Protein AF-A0A941YHZ4-F1 (afdb_monomer_lite)

Sequence (92 aa):
MVKGSDGQFYGPVDTMALSQWRAEGRVNDASETKDFATGAMSTVGQVLAPMAPPPVLSQPVQPVQPTGFGNQYADYRRPTTYQTPASNTSEG

Foldseek 3Di:
DWAAPVRDDDDPDDLVNLVVCCVVVVFHQQTWDADPPPRDIDGSVVSNPDPDPPDDPPDPPDPPDPPDDDDDDDDDDDDDDDDDDDDDDDDD

pLDDT: mean 73.2, std 19.56, range [38.31, 94.69]

Secondary structure (DSSP, 8-state):
-EE-TTS-EE----HHHHHHHHHTTSS-TT-EEE-TTT--EEEHHHHS---PPPP-----------PPPP----------------------

Structure (mmCIF, N/CA/C/O backbone):
data_AF-A0A941YHZ4-F1
#
_entry.id   AF-A0A941YHZ4-F1
#
loop_
_atom_site.group_PDB
_atom_site.id
_atom_site.type_symbol
_atom_site.label_atom_id
_atom_site.label_alt_id
_atom_site.label_comp_id
_atom_site.label_asym_id
_atom_site.label_entity_id
_atom_site.label_seq_id
_atom_site.pdbx_PDB_ins_code
_atom_site.Cartn_x
_atom_site.Cartn_y
_atom_site.Cartn_z
_atom_site.occupancy
_atom_site.B_iso_or_equiv
_atom_site.auth_seq_id
_atom_site.auth_comp_id
_atom_site.auth_asym_id
_atom_site.auth_atom_id
_atom_site.pdbx_PDB_model_num
ATOM 1 N N . MET A 1 1 ? 0.552 3.335 -6.833 1.00 91.56 1 MET A N 1
ATOM 2 C CA . MET A 1 1 ? -0.836 3.841 -6.951 1.00 91.56 1 MET A CA 1
ATOM 3 C C . MET A 1 1 ? -1.715 3.080 -5.974 1.00 91.56 1 MET A C 1
ATOM 5 O O . MET A 1 1 ? -1.407 1.926 -5.701 1.00 91.56 1 MET A O 1
ATOM 9 N N . VAL A 1 2 ? -2.785 3.688 -5.465 1.00 90.12 2 VAL A N 1
ATOM 10 C CA . VAL A 1 2 ? -3.738 3.052 -4.533 1.00 90.12 2 VAL A CA 1
ATOM 11 C C . VAL A 1 2 ? -5.140 3.127 -5.114 1.00 90.12 2 VAL A C 1
ATOM 13 O O . VAL A 1 2 ? -5.495 4.152 -5.693 1.00 90.12 2 VAL A O 1
ATOM 16 N N . LYS A 1 3 ? -5.921 2.055 -4.980 1.00 91.94 3 LYS A N 1
ATOM 17 C CA . LYS A 1 3 ? -7.307 2.012 -5.442 1.00 91.94 3 LYS A CA 1
ATOM 18 C C . LYS A 1 3 ? -8.240 2.672 -4.424 1.00 91.94 3 LYS A C 1
ATOM 20 O O . LYS A 1 3 ? -8.246 2.289 -3.255 1.00 91.94 3 LYS A O 1
ATOM 25 N N . GLY A 1 4 ? -9.016 3.655 -4.870 1.00 87.62 4 GLY A N 1
ATOM 26 C CA . GLY A 1 4 ? -10.079 4.287 -4.096 1.00 87.62 4 GLY A CA 1
ATOM 27 C C . GLY A 1 4 ? -11.352 3.441 -4.040 1.00 87.62 4 GLY A C 1
ATOM 28 O O . GLY A 1 4 ? -11.495 2.433 -4.736 1.00 87.62 4 GLY A O 1
ATOM 29 N N . SER A 1 5 ? -12.310 3.865 -3.216 1.00 86.00 5 SER A N 1
ATOM 30 C CA . SER A 1 5 ? -13.633 3.229 -3.101 1.00 86.00 5 SER A CA 1
ATOM 31 C C . SER A 1 5 ? -14.481 3.353 -4.371 1.00 86.00 5 SER A C 1
ATOM 33 O O . SER A 1 5 ? -15.392 2.560 -4.587 1.00 86.00 5 SER A O 1
ATOM 35 N N . ASP A 1 6 ? -14.157 4.318 -5.225 1.00 88.56 6 ASP A N 1
ATOM 36 C CA . ASP A 1 6 ? -14.717 4.524 -6.558 1.00 88.56 6 ASP A CA 1
ATOM 37 C C . ASP A 1 6 ? -14.116 3.580 -7.618 1.00 88.56 6 ASP A C 1
ATOM 39 O O . ASP A 1 6 ? -14.521 3.594 -8.780 1.00 88.56 6 ASP A O 1
ATOM 43 N N . GLY A 1 7 ? -13.146 2.749 -7.226 1.00 87.06 7 GLY A N 1
ATOM 44 C CA . GLY A 1 7 ? -12.453 1.813 -8.102 1.00 87.06 7 GLY A CA 1
ATOM 45 C C . GLY A 1 7 ? -11.343 2.442 -8.945 1.00 87.06 7 GLY A C 1
ATOM 46 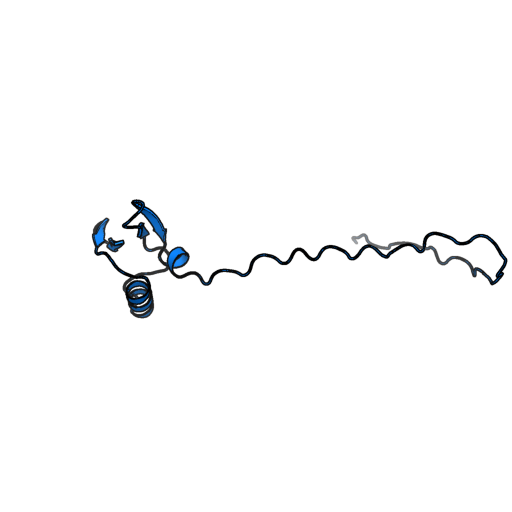O O . GLY A 1 7 ? -10.695 1.713 -9.699 1.00 87.06 7 GLY A O 1
ATOM 47 N N . GLN A 1 8 ? -11.092 3.749 -8.812 1.00 89.31 8 GLN A N 1
ATOM 48 C CA . GLN A 1 8 ? -10.028 4.445 -9.533 1.00 89.31 8 GLN A CA 1
ATOM 49 C C . GLN A 1 8 ? -8.689 4.329 -8.812 1.00 89.31 8 GLN A C 1
ATOM 51 O O . GLN A 1 8 ? -8.623 4.149 -7.598 1.00 89.31 8 GLN A O 1
ATOM 56 N N . PHE A 1 9 ? -7.599 4.452 -9.569 1.00 90.44 9 PHE A N 1
ATOM 57 C CA . PHE A 1 9 ? -6.248 4.468 -9.016 1.00 90.44 9 PHE A CA 1
ATOM 58 C C . PHE A 1 9 ? -5.740 5.898 -8.861 1.00 90.44 9 PHE A C 1
ATOM 60 O O . PHE A 1 9 ? -5.699 6.660 -9.823 1.00 90.44 9 PHE A O 1
ATOM 67 N N . TYR A 1 10 ? -5.282 6.224 -7.655 1.00 88.12 10 TYR A N 1
ATOM 68 C CA . TYR A 1 10 ? -4.712 7.523 -7.318 1.00 88.12 10 TYR A CA 1
ATOM 69 C C . TYR A 1 10 ? -3.196 7.434 -7.105 1.00 88.12 10 TYR A C 1
ATOM 71 O O . TYR A 1 10 ? -2.670 6.456 -6.552 1.00 88.12 10 TYR A O 1
ATOM 79 N N . GLY A 1 11 ? -2.493 8.485 -7.531 1.00 81.12 11 GLY A N 1
ATOM 80 C CA . GLY A 1 11 ? -1.048 8.653 -7.366 1.00 81.12 11 GLY A CA 1
ATOM 81 C C . GLY A 1 11 ? -0.216 8.314 -8.606 1.00 81.12 11 GLY A C 1
ATOM 82 O O . GLY A 1 11 ? -0.741 7.841 -9.610 1.00 81.12 11 GLY A O 1
ATOM 83 N N . PRO A 1 12 ? 1.092 8.593 -8.555 1.00 83.62 12 PRO A N 1
ATOM 84 C CA . PRO A 1 12 ? 2.050 7.828 -7.759 1.00 83.62 12 PRO A CA 1
ATOM 85 C C . PRO A 1 12 ? 2.035 8.214 -6.278 1.00 83.62 12 PRO A C 1
ATOM 87 O O . PRO A 1 12 ? 1.855 9.373 -5.929 1.00 83.62 12 PRO A O 1
ATOM 90 N N . VAL A 1 13 ? 2.186 7.214 -5.413 1.00 87.75 13 VAL A N 1
ATOM 91 C CA . VAL A 1 13 ? 2.233 7.370 -3.954 1.00 87.75 13 VAL A CA 1
ATOM 92 C C . VAL A 1 13 ? 3.402 6.525 -3.477 1.00 87.75 13 VAL A C 1
ATOM 94 O O . VAL A 1 13 ? 3.511 5.371 -3.902 1.00 87.75 13 VAL A O 1
ATOM 97 N N . ASP A 1 14 ? 4.275 7.098 -2.658 1.00 89.56 14 ASP A N 1
ATOM 98 C CA . ASP A 1 14 ? 5.373 6.360 -2.041 1.00 89.56 14 ASP A CA 1
ATOM 99 C C . ASP A 1 14 ? 4.897 5.563 -0.812 1.00 89.56 14 ASP A C 1
ATOM 101 O O . ASP A 1 14 ? 3.760 5.683 -0.342 1.00 89.56 14 ASP A O 1
ATOM 105 N N . THR A 1 15 ? 5.778 4.711 -0.293 1.00 88.38 15 THR A N 1
ATOM 106 C CA . THR A 1 15 ? 5.509 3.883 0.888 1.00 88.38 15 THR A CA 1
ATOM 107 C C . THR A 1 15 ? 5.317 4.704 2.166 1.00 88.38 15 THR A C 1
ATOM 109 O O . THR A 1 15 ? 4.599 4.260 3.062 1.00 88.38 15 THR A O 1
ATOM 112 N N . MET A 1 16 ? 5.888 5.909 2.258 1.00 90.44 16 MET A N 1
ATOM 113 C CA . MET A 1 16 ? 5.746 6.786 3.422 1.00 90.44 16 MET A CA 1
ATOM 114 C C . MET A 1 16 ? 4.330 7.370 3.500 1.00 90.44 16 MET A C 1
ATOM 116 O O . MET A 1 16 ? 3.676 7.261 4.537 1.00 90.44 16 MET A O 1
ATOM 120 N N . ALA A 1 17 ? 3.815 7.908 2.394 1.00 91.62 17 ALA A N 1
ATOM 121 C CA . ALA A 1 17 ? 2.448 8.405 2.290 1.00 91.62 17 ALA A CA 1
ATOM 122 C C . ALA A 1 17 ? 1.419 7.278 2.476 1.00 91.62 17 ALA A C 1
ATOM 124 O O . ALA A 1 17 ? 0.419 7.462 3.167 1.00 91.62 17 ALA A O 1
ATOM 125 N N 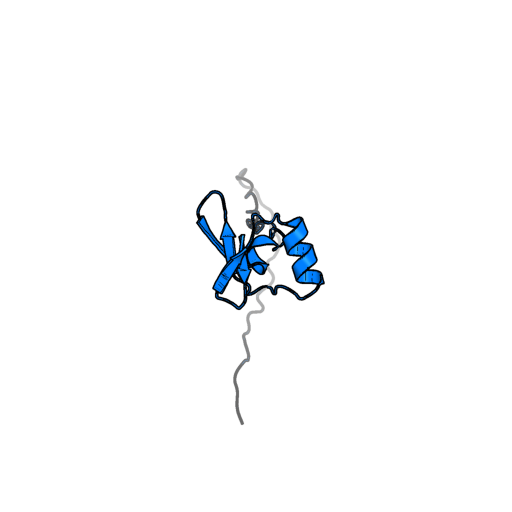. LEU A 1 18 ? 1.696 6.080 1.948 1.00 90.88 18 LEU A N 1
ATOM 126 C CA . LEU A 1 18 ? 0.893 4.878 2.200 1.00 90.88 18 LEU A CA 1
ATOM 127 C C . LEU A 1 18 ? 0.834 4.510 3.690 1.00 90.88 18 LEU A C 1
ATOM 129 O O . LEU A 1 18 ? -0.245 4.223 4.213 1.00 90.88 18 LEU A O 1
ATOM 133 N N . SER A 1 19 ? 1.975 4.549 4.383 1.00 92.31 19 SER A N 1
ATOM 134 C CA . SER A 1 19 ? 2.040 4.307 5.827 1.00 92.31 19 SER A CA 1
ATOM 135 C C . SER A 1 19 ? 1.252 5.353 6.612 1.00 92.31 19 SER A C 1
ATOM 137 O O . SER A 1 19 ? 0.523 5.006 7.542 1.00 92.31 19 SER A O 1
ATOM 139 N N . GLN A 1 20 ? 1.355 6.626 6.227 1.00 92.75 20 GLN A N 1
ATOM 140 C CA . GLN A 1 20 ? 0.590 7.702 6.848 1.00 92.75 20 GLN A CA 1
ATOM 141 C C . GLN A 1 20 ? -0.918 7.510 6.637 1.00 92.75 20 GLN A C 1
ATOM 143 O O . GLN A 1 20 ? -1.685 7.569 7.592 1.00 92.75 20 GLN A O 1
ATOM 148 N N . TRP A 1 21 ? -1.364 7.210 5.417 1.00 92.31 21 TRP A N 1
ATOM 149 C CA . TRP A 1 21 ? -2.784 6.990 5.131 1.00 92.31 21 TRP A CA 1
ATOM 150 C C . TRP A 1 21 ? -3.361 5.777 5.856 1.00 92.31 21 TRP A C 1
ATOM 152 O O . TRP A 1 21 ? -4.536 5.799 6.227 1.00 92.31 21 TRP A O 1
ATOM 162 N N . ARG A 1 22 ? -2.549 4.738 6.083 1.00 92.56 22 ARG A N 1
ATOM 163 C CA . ARG A 1 22 ? -2.927 3.592 6.916 1.00 92.56 22 ARG A CA 1
ATOM 164 C C . ARG A 1 22 ? -3.121 4.015 8.371 1.00 92.56 22 ARG A C 1
ATOM 166 O O . ARG A 1 22 ? -4.119 3.641 8.977 1.00 92.56 22 ARG A O 1
ATOM 173 N N . ALA A 1 23 ? -2.212 4.826 8.915 1.00 91.62 23 ALA A N 1
ATOM 174 C CA . ALA A 1 23 ? -2.334 5.365 10.272 1.00 91.62 23 ALA A CA 1
ATOM 175 C C . ALA A 1 23 ? -3.544 6.307 10.426 1.00 91.62 23 ALA A C 1
ATOM 177 O O . ALA A 1 23 ? -4.186 6.320 11.472 1.00 91.62 23 ALA A O 1
ATOM 178 N N . GLU A 1 24 ? -3.890 7.050 9.373 1.00 92.94 24 GLU A N 1
ATOM 179 C CA . GLU A 1 24 ? -5.082 7.906 9.313 1.00 92.94 24 GLU A CA 1
ATOM 180 C C . GLU A 1 24 ? -6.389 7.132 9.049 1.00 92.94 24 GLU A C 1
ATOM 182 O O . GLU A 1 24 ? -7.463 7.730 9.048 1.00 92.94 24 GLU A O 1
ATOM 187 N N . GLY A 1 25 ? -6.327 5.821 8.790 1.00 91.44 25 GLY A N 1
ATOM 188 C CA . GLY A 1 25 ? -7.500 4.995 8.488 1.00 91.44 25 GLY A CA 1
ATOM 189 C C . GLY A 1 25 ? -8.139 5.261 7.118 1.00 91.44 25 GLY A C 1
ATOM 190 O O . GLY A 1 25 ? -9.252 4.805 6.864 1.00 91.44 25 GLY A O 1
ATOM 191 N N . ARG A 1 26 ? -7.454 5.980 6.219 1.00 90.06 26 ARG A N 1
ATOM 192 C CA . ARG A 1 26 ? -7.919 6.216 4.837 1.00 90.06 26 ARG A CA 1
ATOM 193 C C . ARG A 1 26 ? -7.779 4.978 3.958 1.00 90.06 26 ARG A C 1
ATOM 195 O O . ARG A 1 26 ? -8.527 4.813 3.001 1.00 90.06 26 ARG A O 1
ATOM 202 N N . VAL A 1 27 ? -6.800 4.134 4.275 1.00 92.38 27 VAL A N 1
ATOM 203 C CA . VAL A 1 27 ? -6.549 2.841 3.632 1.00 92.38 27 VAL A CA 1
ATOM 204 C C . VAL A 1 27 ? -6.370 1.775 4.707 1.00 92.38 27 VAL A C 1
ATOM 206 O O . VAL A 1 27 ? -5.989 2.074 5.838 1.00 92.38 27 VAL A O 1
ATOM 209 N N . ASN A 1 28 ? -6.632 0.523 4.355 1.00 92.50 28 ASN A N 1
ATOM 210 C CA . ASN A 1 28 ? -6.460 -0.637 5.228 1.00 92.50 28 ASN A CA 1
ATOM 211 C C . ASN A 1 28 ? -5.551 -1.685 4.570 1.00 92.50 28 ASN A C 1
ATOM 213 O O . ASN A 1 28 ? -5.195 -1.564 3.401 1.00 92.50 28 ASN A O 1
ATOM 217 N N . ASP A 1 29 ? -5.209 -2.745 5.298 1.00 92.44 29 ASP A N 1
ATOM 218 C CA . ASP A 1 29 ? -4.269 -3.776 4.827 1.00 92.44 29 ASP A CA 1
ATOM 219 C C . ASP A 1 29 ? -4.750 -4.532 3.583 1.00 92.44 29 ASP A C 1
ATOM 221 O O . ASP A 1 29 ? -3.930 -5.073 2.842 1.00 92.44 29 ASP A O 1
ATOM 225 N N . ALA A 1 30 ? -6.064 -4.540 3.345 1.00 93.69 30 ALA A N 1
ATOM 226 C CA . ALA A 1 30 ? -6.710 -5.151 2.188 1.00 93.69 30 ALA A CA 1
ATOM 227 C C . ALA A 1 30 ? -6.862 -4.189 0.996 1.00 93.69 30 ALA A C 1
ATOM 229 O O . ALA A 1 30 ? -7.308 -4.607 -0.070 1.00 93.69 30 ALA A O 1
ATOM 230 N N . SER A 1 31 ? -6.508 -2.911 1.154 1.00 92.38 31 SER A N 1
ATOM 231 C CA . SER A 1 31 ? -6.623 -1.921 0.085 1.00 92.38 31 SER A CA 1
ATOM 232 C C . SER A 1 31 ? -5.670 -2.273 -1.053 1.00 92.38 31 SER A C 1
ATOM 234 O O . SER A 1 31 ? -4.498 -2.584 -0.826 1.00 92.38 31 SER A O 1
ATOM 236 N N . GLU A 1 32 ? -6.179 -2.242 -2.283 1.00 94.69 32 GLU A N 1
ATOM 237 C CA . GLU A 1 32 ? -5.412 -2.615 -3.468 1.00 94.69 32 GLU A CA 1
ATOM 238 C C . GLU A 1 32 ? -4.440 -1.498 -3.858 1.00 94.69 32 GLU A C 1
ATOM 240 O O . GLU A 1 32 ? -4.764 -0.308 -3.878 1.00 94.69 32 GLU A O 1
ATOM 245 N N . THR A 1 33 ? -3.233 -1.901 -4.216 1.00 93.56 33 THR A N 1
ATOM 246 C CA . THR A 1 33 ? -2.163 -1.042 -4.704 1.00 93.56 33 THR A CA 1
ATOM 247 C C . THR A 1 33 ? -1.675 -1.567 -6.041 1.00 93.56 33 THR A C 1
ATOM 249 O O . THR A 1 33 ? -1.643 -2.772 -6.279 1.00 93.56 33 THR A O 1
ATOM 252 N N . LYS A 1 34 ? -1.303 -0.644 -6.921 1.00 93.19 34 LYS A N 1
ATOM 253 C CA . LYS A 1 34 ? -0.697 -0.950 -8.211 1.00 93.19 34 LYS A CA 1
ATOM 254 C C . LYS A 1 34 ? 0.678 -0.315 -8.278 1.00 93.19 34 LYS A C 1
ATOM 256 O O . LYS A 1 34 ? 0.804 0.908 -8.129 1.00 93.19 34 LYS A O 1
ATOM 261 N N . ASP A 1 35 ? 1.688 -1.137 -8.504 1.00 88.81 35 ASP A N 1
ATOM 262 C CA . ASP A 1 35 ? 3.049 -0.684 -8.731 1.00 88.81 35 ASP A CA 1
ATOM 263 C C . ASP A 1 35 ? 3.123 0.127 -10.032 1.00 88.81 35 ASP A C 1
ATOM 265 O O . ASP A 1 35 ? 2.566 -0.260 -11.062 1.00 88.81 35 ASP A O 1
ATOM 269 N N . PHE A 1 36 ? 3.765 1.294 -9.980 1.00 83.00 36 PHE A N 1
ATOM 270 C CA . PHE A 1 36 ? 3.807 2.206 -11.125 1.00 83.00 36 PHE A CA 1
ATOM 271 C C . PHE A 1 36 ? 4.794 1.743 -12.205 1.00 83.00 36 PHE A C 1
ATOM 273 O O . PHE A 1 36 ? 4.547 1.978 -13.384 1.00 83.00 36 PHE A O 1
ATOM 280 N N . ALA A 1 37 ? 5.883 1.073 -11.821 1.00 85.62 37 ALA A N 1
ATOM 281 C CA . ALA A 1 37 ? 6.935 0.653 -12.743 1.00 85.62 37 ALA A CA 1
ATOM 282 C C . ALA A 1 37 ? 6.576 -0.642 -13.490 1.00 85.62 37 ALA A C 1
ATOM 284 O O . ALA A 1 37 ? 6.873 -0.789 -14.672 1.00 85.62 37 ALA A O 1
ATOM 285 N N . THR A 1 38 ? 5.930 -1.577 -12.800 1.00 88.50 38 THR A N 1
ATOM 286 C CA . THR A 1 38 ? 5.652 -2.938 -13.284 1.00 88.50 38 THR A CA 1
ATOM 287 C C . THR A 1 38 ? 4.173 -3.185 -13.567 1.00 88.50 38 THR A C 1
ATOM 289 O O . THR A 1 38 ? 3.827 -4.138 -14.260 1.00 88.50 38 THR A O 1
ATOM 292 N N . GLY A 1 39 ? 3.278 -2.351 -13.028 1.00 87.88 39 GLY A N 1
ATOM 293 C CA . GLY A 1 39 ? 1.834 -2.572 -13.091 1.00 87.88 39 GLY A CA 1
ATOM 294 C C . GLY A 1 39 ? 1.332 -3.712 -12.201 1.00 87.88 39 GLY A C 1
ATOM 295 O O . GLY A 1 39 ? 0.143 -4.025 -12.269 1.00 87.88 39 GLY A O 1
ATOM 296 N N . ALA A 1 40 ? 2.202 -4.318 -11.384 1.00 91.12 40 ALA A N 1
ATOM 297 C CA . ALA A 1 40 ? 1.850 -5.401 -10.477 1.00 91.12 40 ALA A CA 1
ATOM 298 C C . ALA A 1 40 ? 0.829 -4.941 -9.427 1.00 91.12 40 ALA A C 1
ATOM 300 O O . ALA A 1 40 ? 0.912 -3.823 -8.914 1.00 91.12 40 ALA A O 1
ATOM 301 N N . MET A 1 41 ? -0.127 -5.813 -9.111 1.00 92.50 41 MET A N 1
ATOM 302 C CA . MET A 1 41 ? -1.134 -5.573 -8.078 1.00 92.50 41 MET A CA 1
ATOM 303 C C . MET A 1 41 ? -0.685 -6.225 -6.768 1.00 92.50 41 MET A C 1
ATOM 305 O O . MET A 1 41 ? -0.319 -7.399 -6.763 1.00 92.50 41 MET A O 1
ATOM 309 N N . SER A 1 42 ? -0.762 -5.477 -5.672 1.00 93.25 42 SER A N 1
ATOM 310 C CA . SER A 1 42 ? -0.434 -5.912 -4.306 1.00 93.25 42 SER A CA 1
ATOM 311 C C . SER A 1 42 ? -1.393 -5.249 -3.321 1.00 93.25 42 SER A C 1
ATOM 313 O O . SER A 1 42 ? -2.090 -4.304 -3.686 1.00 93.25 42 SER A O 1
ATOM 315 N N . THR A 1 43 ? -1.422 -5.659 -2.057 1.00 93.31 43 THR A N 1
ATOM 316 C CA . THR A 1 43 ? -2.182 -4.930 -1.025 1.00 93.31 43 THR A CA 1
ATOM 317 C C . THR A 1 43 ? -1.300 -3.990 -0.205 1.00 93.31 43 THR A C 1
ATOM 319 O O . THR A 1 43 ? -0.092 -4.201 -0.089 1.00 93.31 43 THR A O 1
ATOM 322 N N . VAL A 1 44 ? -1.894 -2.969 0.423 1.00 91.25 44 VAL A N 1
ATOM 323 C CA . VAL A 1 44 ? -1.179 -2.064 1.348 1.00 91.25 44 VAL A CA 1
ATOM 324 C C . VAL A 1 44 ? -0.454 -2.851 2.442 1.00 91.25 44 VAL A C 1
ATOM 326 O O . VAL A 1 44 ? 0.687 -2.530 2.770 1.00 91.25 44 VAL A O 1
ATOM 329 N N . GLY A 1 45 ? -1.075 -3.914 2.963 1.00 89.75 45 GLY A N 1
ATOM 330 C CA . GLY A 1 45 ? -0.458 -4.781 3.965 1.00 89.75 45 GLY A CA 1
ATOM 331 C C . GLY A 1 45 ? 0.805 -5.478 3.456 1.00 89.75 45 GLY A C 1
ATOM 332 O O . GLY A 1 45 ? 1.781 -5.551 4.190 1.00 89.75 45 GLY A O 1
ATOM 333 N N . GLN A 1 46 ? 0.822 -5.934 2.200 1.00 90.25 46 GLN A N 1
ATOM 334 C CA . GLN A 1 46 ? 2.005 -6.552 1.586 1.00 90.25 46 GLN A CA 1
ATOM 335 C C . GLN A 1 46 ? 3.109 -5.531 1.299 1.00 90.25 46 GLN A C 1
ATOM 337 O O . GLN A 1 46 ? 4.283 -5.831 1.492 1.00 90.25 46 GLN A O 1
ATOM 342 N N . VAL A 1 47 ? 2.737 -4.326 0.862 1.00 89.06 47 VAL A N 1
ATOM 343 C CA . VAL A 1 47 ? 3.686 -3.248 0.544 1.00 89.06 47 VAL A CA 1
ATOM 344 C C . VAL A 1 47 ? 4.365 -2.699 1.802 1.00 89.06 47 VAL A C 1
ATOM 346 O O . VAL A 1 47 ? 5.540 -2.345 1.762 1.00 89.06 47 VAL A O 1
ATOM 349 N N . LEU A 1 48 ? 3.638 -2.634 2.919 1.00 89.88 48 LEU A N 1
ATOM 350 C CA . LEU A 1 48 ? 4.139 -2.126 4.199 1.00 89.88 48 LEU A CA 1
ATOM 351 C C . LEU A 1 48 ? 4.570 -3.235 5.169 1.00 89.88 48 LEU A C 1
ATOM 353 O O . LEU A 1 48 ? 4.917 -2.936 6.314 1.00 89.88 48 LEU A O 1
ATOM 357 N N . ALA A 1 49 ? 4.518 -4.504 4.756 1.00 85.75 49 ALA A N 1
ATOM 358 C CA . ALA A 1 49 ? 4.909 -5.609 5.617 1.00 85.75 49 ALA A CA 1
ATOM 359 C C . ALA A 1 49 ? 6.393 -5.474 5.992 1.00 85.75 49 ALA A C 1
ATOM 361 O O . ALA A 1 49 ? 7.234 -5.286 5.106 1.00 85.75 49 ALA A O 1
ATOM 362 N N . PRO A 1 50 ? 6.752 -5.607 7.281 1.00 71.62 50 PRO A N 1
ATOM 363 C CA . PRO A 1 50 ? 8.149 -5.773 7.640 1.00 71.62 50 PRO A CA 1
ATOM 364 C C . PRO A 1 50 ? 8.665 -7.037 6.947 1.00 71.62 50 PRO A C 1
ATOM 366 O O . PRO A 1 50 ? 8.003 -8.077 6.983 1.00 71.62 50 PRO A O 1
ATOM 369 N N . MET A 1 51 ? 9.832 -6.956 6.302 1.00 65.19 51 MET A N 1
ATOM 370 C CA . MET A 1 51 ? 10.485 -8.140 5.746 1.00 65.19 51 MET A CA 1
ATOM 371 C C . MET A 1 51 ? 10.652 -9.164 6.869 1.00 65.19 51 MET A C 1
ATOM 373 O O . MET A 1 51 ? 11.405 -8.933 7.816 1.00 65.19 51 MET A O 1
ATOM 377 N N . ALA A 1 52 ? 9.933 -10.284 6.782 1.00 62.06 52 ALA A N 1
ATOM 378 C CA . ALA A 1 52 ? 10.171 -11.394 7.685 1.00 62.06 52 ALA A CA 1
ATOM 379 C C . ALA A 1 52 ? 11.622 -11.863 7.476 1.00 62.06 52 ALA A C 1
ATOM 381 O O . ALA A 1 52 ? 12.039 -12.030 6.322 1.00 62.06 52 ALA A O 1
ATOM 382 N N . PRO A 1 53 ? 12.410 -12.051 8.549 1.00 61.69 53 PRO A N 1
ATOM 383 C CA . PRO A 1 53 ? 13.740 -12.614 8.405 1.00 61.69 53 PRO A CA 1
ATOM 384 C C . PRO A 1 53 ? 13.629 -14.001 7.752 1.00 61.69 53 PRO A C 1
ATOM 386 O O . PRO A 1 53 ? 12.671 -14.733 8.029 1.00 61.69 53 PRO A O 1
ATOM 389 N N . PRO A 1 54 ? 14.575 -14.374 6.874 1.00 63.91 54 PRO A N 1
ATOM 390 C CA . PRO A 1 54 ? 14.566 -15.690 6.256 1.00 63.91 54 PRO A CA 1
ATOM 391 C C . PRO A 1 54 ? 14.594 -16.779 7.342 1.00 63.91 54 PRO A C 1
ATOM 393 O O . PRO A 1 54 ? 15.251 -16.594 8.373 1.00 63.91 54 PRO A O 1
ATOM 396 N N . PRO A 1 55 ? 13.901 -17.915 7.141 1.00 67.88 55 PRO A N 1
ATOM 397 C CA . PRO A 1 55 ? 13.941 -19.010 8.097 1.00 67.88 55 PRO A CA 1
ATOM 398 C C . PRO A 1 55 ? 15.382 -19.511 8.225 1.00 67.88 55 PRO A C 1
ATOM 400 O O . PRO A 1 55 ? 15.984 -19.973 7.254 1.00 67.88 55 PRO A O 1
ATOM 403 N N . VAL A 1 56 ? 15.944 -19.423 9.431 1.00 70.69 56 VAL A N 1
ATOM 404 C CA . VAL A 1 56 ? 17.205 -20.089 9.760 1.00 70.69 56 VAL A CA 1
ATOM 405 C C . VAL A 1 56 ? 16.924 -21.588 9.747 1.00 70.69 56 VAL A C 1
ATOM 407 O O . VAL A 1 56 ? 16.273 -22.118 10.646 1.00 70.69 56 VAL A O 1
ATOM 410 N N . LEU A 1 57 ? 17.368 -22.275 8.694 1.00 68.19 57 LEU A N 1
ATOM 411 C CA . LEU A 1 57 ? 17.406 -23.731 8.679 1.00 68.19 57 LEU A CA 1
ATOM 412 C C . LEU A 1 57 ? 18.443 -24.162 9.715 1.00 68.19 57 LEU A C 1
ATOM 414 O O . LEU A 1 57 ? 19.642 -24.163 9.438 1.00 68.19 57 LEU A O 1
ATOM 418 N N . SER A 1 58 ? 17.983 -24.505 10.916 1.00 66.56 58 SER A N 1
ATOM 419 C 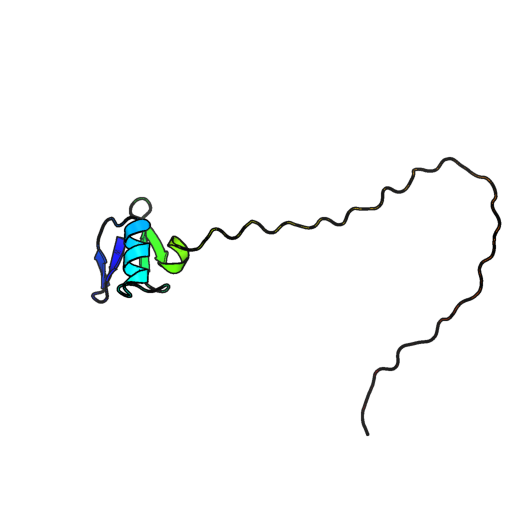CA . SER A 1 58 ? 18.790 -25.194 11.918 1.00 66.56 58 SER A CA 1
ATOM 420 C C . SER A 1 58 ? 19.198 -26.550 11.345 1.00 66.56 58 SER A C 1
ATOM 422 O O . SER A 1 58 ? 18.476 -27.536 11.479 1.00 66.56 58 SER A O 1
ATOM 424 N N . GLN A 1 59 ? 20.326 -26.602 10.638 1.00 71.19 59 GLN A N 1
ATOM 425 C CA . GLN A 1 59 ? 20.904 -27.873 10.228 1.00 71.19 59 GLN A CA 1
ATOM 426 C C . GLN A 1 59 ? 21.318 -28.627 11.499 1.00 71.19 59 GLN A C 1
ATOM 428 O O . GLN A 1 59 ? 21.975 -28.038 12.363 1.00 71.19 59 GLN A O 1
ATOM 433 N N . PRO A 1 60 ? 20.943 -29.907 11.655 1.00 68.94 60 PRO A N 1
ATOM 434 C CA . PRO A 1 60 ? 21.455 -30.708 12.751 1.00 68.94 60 PRO A CA 1
ATOM 435 C C . PRO A 1 60 ? 22.971 -30.825 12.590 1.00 68.94 60 PRO A C 1
ATOM 437 O O . PRO A 1 60 ? 23.461 -31.309 11.569 1.00 68.94 60 PRO A O 1
ATOM 440 N N . VAL A 1 61 ? 23.716 -30.373 13.600 1.00 68.31 61 VAL A N 1
ATOM 441 C CA . VAL A 1 61 ? 25.155 -30.625 13.698 1.00 68.31 61 VAL A CA 1
ATOM 442 C C . VAL A 1 61 ? 25.325 -32.138 13.772 1.00 68.31 61 VAL A C 1
ATOM 444 O O . VAL A 1 61 ? 24.984 -32.756 14.781 1.00 68.31 61 VAL A O 1
ATOM 447 N N . GLN A 1 62 ? 25.795 -32.755 12.690 1.00 70.12 62 GLN A N 1
ATOM 448 C CA . GLN A 1 62 ? 26.174 -34.159 12.741 1.00 70.12 62 GLN A CA 1
ATOM 449 C C . GLN A 1 62 ? 27.386 -34.281 13.674 1.00 70.12 62 GLN A C 1
ATOM 451 O O . GLN A 1 62 ? 28.366 -33.554 13.487 1.00 70.12 62 GLN A O 1
ATOM 456 N N . PRO A 1 63 ? 27.349 -35.159 14.692 1.00 67.00 63 PRO A N 1
ATOM 457 C CA . PRO A 1 63 ? 28.524 -35.420 15.501 1.00 67.00 63 PRO A CA 1
ATOM 458 C C . PRO A 1 63 ? 29.613 -36.000 14.598 1.00 67.00 63 PRO A C 1
ATOM 460 O O . PRO A 1 63 ? 29.405 -37.007 13.920 1.00 67.00 63 PRO A O 1
ATOM 463 N N . VAL A 1 64 ? 30.777 -35.350 14.585 1.00 64.94 64 VAL A N 1
ATOM 464 C CA . VAL A 1 64 ? 31.980 -35.871 13.936 1.00 64.94 64 VAL A CA 1
ATOM 465 C C . VAL A 1 64 ? 32.310 -37.198 14.615 1.00 64.94 64 VAL A C 1
ATOM 467 O O . VAL A 1 64 ? 32.720 -37.221 15.774 1.00 64.94 64 VAL A O 1
ATOM 470 N N . GLN A 1 65 ? 32.090 -38.314 13.920 1.00 59.03 65 GLN A N 1
ATOM 471 C CA . GLN A 1 65 ? 32.592 -39.602 14.377 1.00 59.03 65 GLN A CA 1
ATOM 472 C C . GLN A 1 65 ? 34.124 -39.548 14.312 1.00 59.03 65 GLN A C 1
ATOM 474 O O . GLN A 1 65 ? 34.665 -39.258 13.242 1.00 59.03 65 GLN A O 1
ATOM 479 N N . PRO A 1 66 ? 34.846 -39.791 15.418 1.00 53.75 66 PRO A N 1
ATOM 480 C CA . PRO A 1 66 ? 36.292 -39.900 15.362 1.00 53.75 66 PRO A CA 1
ATOM 481 C C . PRO A 1 66 ? 36.652 -41.129 14.523 1.00 53.75 66 PRO A C 1
ATOM 483 O O . PRO A 1 66 ? 36.366 -42.266 14.900 1.00 53.75 66 PRO A O 1
ATOM 486 N N . THR A 1 67 ? 37.255 -40.888 13.359 1.00 54.34 67 THR A N 1
ATOM 487 C CA . THR A 1 67 ? 37.835 -41.925 12.507 1.00 54.34 67 THR A CA 1
ATOM 488 C C . THR A 1 67 ? 38.862 -42.697 13.327 1.00 54.34 67 THR A C 1
ATOM 490 O O . THR A 1 67 ? 39.808 -42.119 13.863 1.00 54.34 67 THR A O 1
ATOM 493 N N . GLY A 1 68 ? 38.606 -43.993 13.488 1.00 43.94 68 GLY A N 1
ATOM 494 C CA . GLY A 1 68 ? 39.278 -44.848 14.452 1.00 43.94 68 GLY A CA 1
ATOM 495 C C . GLY A 1 68 ? 40.799 -44.881 14.324 1.00 43.94 68 GLY A C 1
ATOM 496 O O . GLY A 1 68 ? 41.350 -45.074 13.243 1.00 43.94 68 GLY A O 1
ATOM 497 N N . PHE A 1 69 ? 41.457 -44.810 15.477 1.00 45.84 69 PHE A N 1
ATOM 498 C CA . PHE A 1 69 ? 42.707 -45.520 15.705 1.00 45.84 69 PHE A CA 1
ATOM 499 C C . PHE A 1 69 ? 42.371 -46.804 16.460 1.00 45.84 69 PHE A C 1
ATOM 501 O O . PHE A 1 69 ? 41.500 -46.81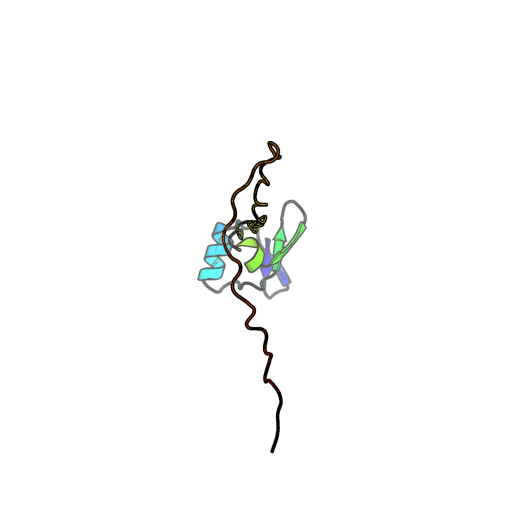9 17.329 1.00 45.84 69 PHE A O 1
ATOM 508 N N . GLY A 1 70 ? 42.992 -47.895 16.024 1.00 44.12 70 GLY A N 1
ATOM 509 C CA . GLY A 1 70 ? 42.621 -49.253 16.385 1.00 44.12 70 GLY A CA 1
ATOM 510 C C . GLY A 1 70 ? 42.644 -49.571 17.880 1.00 44.12 70 GLY A C 1
ATOM 511 O O . GLY A 1 70 ? 43.276 -48.894 18.680 1.00 44.12 70 GLY A O 1
ATOM 512 N N . ASN A 1 71 ? 41.938 -50.660 18.189 1.00 52.00 71 ASN A N 1
ATOM 513 C CA . ASN A 1 71 ? 42.196 -51.644 19.238 1.00 52.00 71 ASN A CA 1
ATOM 514 C C . ASN A 1 71 ? 43.064 -51.175 20.415 1.00 52.00 71 ASN A C 1
ATOM 516 O O . ASN A 1 71 ? 44.276 -51.063 20.258 1.00 52.00 71 ASN A O 1
ATOM 520 N N . GLN A 1 72 ? 42.479 -51.116 21.615 1.00 46.28 72 GLN A N 1
ATOM 521 C CA . GLN A 1 72 ? 42.834 -52.022 22.720 1.00 46.28 72 GLN A CA 1
ATOM 522 C C . GLN A 1 72 ? 42.022 -51.692 23.987 1.00 46.28 72 GLN A C 1
ATOM 524 O O . GLN A 1 72 ? 42.056 -50.582 24.496 1.00 46.28 72 GLN A O 1
ATOM 529 N N . TYR A 1 73 ? 41.286 -52.706 24.453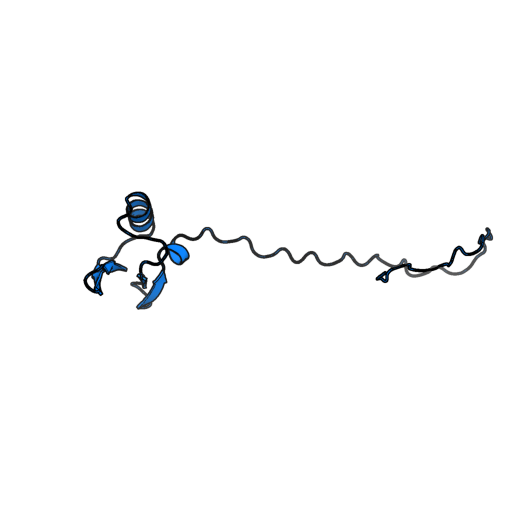 1.00 49.72 73 TYR A N 1
ATOM 530 C CA . TYR A 1 73 ? 40.909 -52.998 25.841 1.00 49.72 73 TYR A CA 1
ATOM 531 C C . TYR A 1 73 ? 40.591 -51.830 26.788 1.00 49.72 73 TYR A C 1
ATOM 533 O O . TYR A 1 73 ? 41.478 -51.247 27.399 1.00 49.72 73 TYR A O 1
ATOM 541 N N . ALA A 1 74 ? 39.303 -51.647 27.075 1.00 44.16 74 ALA A N 1
ATOM 542 C CA . ALA A 1 74 ? 38.861 -51.272 28.414 1.00 44.16 74 ALA A CA 1
ATOM 543 C C . ALA A 1 74 ? 37.456 -51.832 28.649 1.00 44.16 74 ALA A C 1
ATOM 545 O O . ALA A 1 74 ? 36.434 -51.244 28.302 1.00 44.16 74 ALA A O 1
ATOM 546 N N . ASP A 1 75 ? 37.459 -53.043 29.193 1.00 50.03 75 ASP A N 1
ATOM 547 C CA . ASP A 1 75 ? 36.498 -53.527 30.174 1.00 50.03 75 ASP A CA 1
ATOM 548 C C . ASP A 1 75 ? 35.871 -52.365 30.968 1.00 50.03 75 ASP A C 1
ATOM 550 O O . ASP A 1 75 ? 36.607 -51.527 31.477 1.00 50.03 75 ASP A O 1
ATOM 554 N N . TYR A 1 76 ? 34.541 -52.290 31.044 1.00 38.81 76 TYR A N 1
ATOM 555 C CA . TYR A 1 76 ? 33.808 -52.093 32.300 1.00 38.81 76 TYR A CA 1
ATOM 556 C C . TYR A 1 76 ? 32.295 -52.117 32.021 1.00 38.81 76 TYR A C 1
ATOM 558 O O . TYR A 1 76 ? 31.693 -51.162 31.543 1.00 38.81 76 TYR A O 1
ATOM 566 N N . ARG A 1 77 ? 31.694 -53.254 32.385 1.00 42.16 77 ARG A N 1
ATOM 567 C CA . ARG A 1 77 ? 30.358 -53.388 32.990 1.00 42.16 77 ARG A CA 1
ATOM 568 C C . ARG A 1 77 ? 29.174 -52.733 32.263 1.00 42.16 77 ARG A C 1
ATOM 570 O O . ARG A 1 77 ? 28.843 -51.573 32.476 1.00 42.16 77 ARG A O 1
ATOM 577 N N . ARG A 1 78 ? 28.396 -53.568 31.570 1.00 45.22 78 ARG A N 1
ATOM 578 C CA . ARG A 1 78 ? 26.959 -53.326 31.352 1.00 45.22 78 ARG A CA 1
ATOM 579 C C . ARG A 1 78 ? 26.184 -53.784 32.596 1.00 45.22 78 ARG A C 1
ATOM 581 O O . ARG A 1 78 ? 26.277 -54.966 32.926 1.00 45.22 78 ARG A O 1
ATOM 588 N N . PRO A 1 79 ? 25.358 -52.939 33.229 1.00 44.19 79 PRO A N 1
ATOM 589 C CA . PRO A 1 79 ? 24.178 -53.408 33.933 1.00 44.19 79 PRO A CA 1
ATOM 590 C C . PRO A 1 79 ? 22.972 -53.306 32.995 1.00 44.19 79 PRO A C 1
ATOM 592 O O . PRO A 1 79 ? 22.585 -52.231 32.549 1.00 44.19 79 PRO A O 1
ATOM 595 N N . THR A 1 80 ? 22.459 -54.482 32.654 1.00 49.50 80 THR A N 1
ATOM 596 C CA . THR A 1 80 ? 21.045 -54.871 32.610 1.00 49.50 80 THR A CA 1
ATOM 597 C C . THR A 1 80 ? 19.993 -53.768 32.412 1.00 49.50 80 THR A C 1
ATOM 599 O O . THR A 1 80 ? 19.738 -52.946 33.284 1.00 49.50 80 THR A O 1
ATOM 602 N N . THR A 1 81 ? 19.337 -53.858 31.252 1.00 51.34 81 THR A N 1
ATOM 603 C CA . THR A 1 81 ? 17.915 -53.585 30.969 1.00 51.34 81 THR A CA 1
ATOM 604 C C . THR A 1 81 ? 17.026 -53.120 32.129 1.00 51.34 81 THR A C 1
ATOM 606 O O . THR A 1 81 ? 16.786 -53.881 33.061 1.00 51.34 81 THR A O 1
ATOM 609 N N . TYR A 1 82 ? 16.350 -51.986 31.922 1.00 39.41 82 TYR A N 1
ATOM 610 C CA . TYR A 1 82 ? 14.911 -51.893 32.180 1.00 39.41 82 TYR A CA 1
ATOM 611 C C . TYR A 1 82 ? 14.199 -51.555 30.874 1.00 39.41 82 TYR A C 1
ATOM 613 O O . TYR A 1 82 ? 14.215 -50.429 30.386 1.00 39.41 82 TYR A O 1
ATOM 621 N N . GLN A 1 83 ? 13.615 -52.596 30.299 1.00 40.97 83 GLN A N 1
ATOM 622 C CA . GLN A 1 83 ? 12.603 -52.536 29.265 1.00 40.97 83 GLN A CA 1
ATOM 623 C C . GLN A 1 83 ? 11.292 -52.908 29.954 1.00 40.97 83 GLN A C 1
ATOM 625 O O . GLN A 1 83 ? 11.192 -54.032 30.427 1.00 40.97 83 GLN A O 1
ATOM 630 N N . THR A 1 84 ? 10.320 -51.997 30.008 1.00 46.56 84 THR A N 1
ATOM 631 C CA . THR A 1 84 ? 8.881 -52.320 30.085 1.00 46.56 84 THR A CA 1
ATOM 632 C C . THR A 1 84 ? 8.042 -51.066 29.798 1.00 46.56 84 THR A C 1
ATOM 634 O O . THR A 1 84 ? 8.559 -49.956 29.921 1.00 46.56 84 THR A O 1
ATOM 637 N N . PRO A 1 85 ? 6.799 -51.230 29.312 1.00 46.62 85 PRO A N 1
ATOM 638 C CA . PRO A 1 85 ? 6.306 -50.544 28.127 1.00 46.62 85 PRO A CA 1
ATOM 639 C C . PRO A 1 85 ? 5.194 -49.533 28.434 1.00 46.62 85 PRO A C 1
ATOM 641 O O . PRO A 1 85 ? 4.763 -49.362 29.571 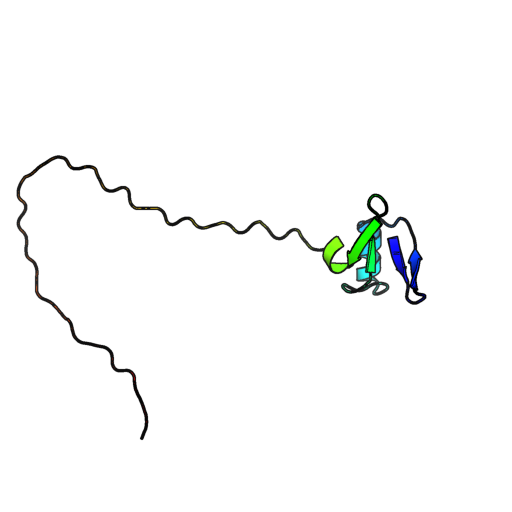1.00 46.62 85 PRO A O 1
ATOM 644 N N . ALA A 1 86 ? 4.750 -48.865 27.370 1.00 49.28 86 ALA A N 1
ATOM 645 C CA . ALA A 1 86 ? 3.634 -47.937 27.338 1.00 49.28 86 ALA A CA 1
ATOM 646 C C . ALA A 1 86 ? 2.358 -48.484 27.999 1.00 49.28 86 ALA A C 1
ATOM 648 O O . ALA A 1 86 ? 1.935 -49.603 27.715 1.00 49.28 86 ALA A O 1
ATOM 649 N N . SER A 1 87 ? 1.696 -47.617 28.763 1.00 49.28 87 SER A N 1
ATOM 650 C CA . SER A 1 87 ? 0.279 -47.742 29.094 1.00 49.28 87 SER A CA 1
ATOM 651 C C . SER A 1 87 ? -0.419 -46.485 28.592 1.00 49.28 87 SER A C 1
ATOM 653 O O . SER A 1 87 ? -0.350 -45.430 29.214 1.00 49.28 87 SER A O 1
ATOM 655 N N . ASN A 1 88 ? -1.048 -46.600 27.429 1.00 45.50 88 ASN A N 1
ATOM 656 C CA . ASN A 1 88 ? -2.105 -45.705 26.982 1.00 45.50 88 ASN A CA 1
ATOM 657 C C . ASN A 1 88 ? -3.228 -46.594 26.448 1.00 45.50 88 ASN A C 1
ATOM 659 O O . ASN A 1 88 ? -2.918 -47.626 25.849 1.00 45.50 88 ASN A O 1
ATOM 663 N N . THR A 1 89 ? -4.477 -46.146 26.621 1.00 49.91 89 THR A N 1
ATOM 664 C CA . THR A 1 89 ? -5.782 -46.797 26.332 1.00 49.91 89 THR A CA 1
ATOM 665 C C . THR A 1 89 ? -6.460 -47.285 27.616 1.00 49.91 89 THR A C 1
ATOM 667 O O . THR A 1 89 ? -5.814 -47.951 28.414 1.00 49.91 89 THR A O 1
ATOM 670 N N . SER A 1 90 ? -7.753 -47.106 27.879 1.00 47.53 90 SER A N 1
ATOM 671 C CA . SER A 1 90 ? -8.876 -46.254 27.433 1.00 47.53 90 SER A CA 1
ATOM 672 C C . SER A 1 90 ? -10.103 -46.897 28.112 1.00 47.53 90 SER A C 1
ATOM 674 O O . SER A 1 90 ? -10.113 -48.116 28.257 1.00 47.53 90 SER A O 1
ATOM 676 N N . GLU A 1 91 ? -11.118 -46.098 28.444 1.00 38.31 91 GLU A N 1
ATOM 677 C CA . GLU A 1 91 ? -12.540 -46.489 28.566 1.00 38.31 91 GLU A CA 1
ATOM 678 C C . GLU A 1 91 ? -13.028 -47.403 29.713 1.00 38.31 91 GLU A C 1
ATOM 680 O O . GLU A 1 91 ? -12.558 -48.521 29.919 1.00 38.31 91 GLU A O 1
ATOM 685 N N . GLY A 1 92 ? -14.081 -46.919 30.393 1.00 43.75 92 GLY A N 1
ATOM 686 C CA . GLY A 1 92 ? -14.931 -47.652 31.337 1.00 43.75 92 GLY A CA 1
ATOM 687 C C . GLY A 1 92 ? -15.514 -46.770 32.428 1.00 43.75 92 GLY A C 1
ATOM 688 O O . GLY A 1 92 ? -15.133 -47.004 33.593 1.00 43.75 92 GLY A O 1
#

Radius of gyration: 31.22 Å; chains: 1; bounding box: 58×64×47 Å